Protein AF-A0A7L0WZ25-F1 (afdb_monomer_lite)

pLDDT: mean 83.27, std 15.95, range [41.31, 97.94]

Foldseek 3Di:
DDQLPDPCRCVRVCPPPVNVVPDVVCVVVVNDDDLEDDAPDDPPPDDPDDDDDDDPPNRDDDDHPDDPDDDPVPDDDDDDDPDDDDDVVNVVVVVVVCPDDDPPVVVVVCVVVCVCVVPVDADPPRHHDLVRDPVDDDDDPPPDD

InterPro domains:
  IPR000961 AGC-kinase, C-terminal [SM00133] (20-123)

Secondary structure (DSSP, 8-state):
--TT-STTTHHHHHTSGGGTT--HHHHHTT-SPPSB---------PPTT-PPPPPTT--B-PPTT--SS--GGGSPPPPPPPS----HHHHHHHHHH-----HHHHHHHHHHTSHHHHH----GGGPPPGGG-TTSPPPPPP---

Sequence (145 aa):
QRLGCGAEGAAEVKRHPFFRTINFKRLEAGVTKPSFVPDVRRGVARGPGQRDPPPADGTLCPQPRAVYCKDVLDIEQFSTVKGVNLDQADNDFYAKFATGSVSIPWQNEMIETECFKDLNVFGPNGTRSPDLDWKQLPDPPRRSL

Structure (mmCIF, N/CA/C/O backbone):
data_AF-A0A7L0WZ25-F1
#
_entry.id   AF-A0A7L0WZ25-F1
#
loop_
_atom_site.group_PDB
_atom_site.id
_atom_site.type_symbol
_atom_site.label_atom_id
_atom_site.label_alt_id
_atom_site.label_comp_id
_atom_site.label_asym_id
_atom_site.label_entity_id
_atom_site.label_seq_id
_atom_site.pdbx_PDB_ins_code
_atom_site.Cartn_x
_atom_site.Cartn_y
_atom_site.Cartn_z
_atom_site.occupancy
_atom_site.B_iso_or_equiv
_atom_site.auth_seq_id
_atom_site.auth_comp_id
_atom_site.auth_asym_id
_atom_site.auth_atom_id
_atom_site.pdbx_PDB_model_num
ATOM 1 N N . GLN A 1 1 ? -7.534 -10.294 30.940 1.00 83.44 1 GLN A N 1
ATOM 2 C CA . GLN A 1 1 ? -6.498 -10.274 29.880 1.00 83.44 1 GLN A CA 1
ATOM 3 C C . GLN A 1 1 ? -7.180 -10.039 28.531 1.00 83.44 1 GLN A C 1
ATOM 5 O O . GLN A 1 1 ? -8.335 -10.424 28.403 1.00 83.44 1 GLN A O 1
ATOM 10 N N . ARG A 1 2 ? -6.541 -9.349 27.571 1.00 94.62 2 ARG A N 1
ATOM 11 C CA . ARG A 1 2 ? -7.125 -9.057 26.243 1.00 94.62 2 ARG A CA 1
ATOM 12 C C . ARG A 1 2 ? -7.089 -10.314 25.357 1.00 94.62 2 ARG A C 1
ATOM 14 O O . ARG A 1 2 ? -6.072 -11.001 25.342 1.00 94.62 2 ARG A O 1
ATOM 21 N N . LEU A 1 3 ? -8.181 -10.591 24.638 1.00 93.75 3 LEU A N 1
ATOM 22 C CA . LEU A 1 3 ? -8.291 -11.732 23.718 1.00 93.75 3 LEU A CA 1
ATOM 23 C C . LEU A 1 3 ? -7.217 -11.659 22.622 1.00 93.75 3 LEU A C 1
ATOM 25 O O . LEU A 1 3 ? -6.991 -10.584 22.063 1.00 93.75 3 LEU A O 1
ATOM 29 N N . GLY A 1 4 ? -6.576 -12.787 22.309 1.00 94.31 4 GLY A N 1
ATOM 30 C CA . GLY A 1 4 ? -5.536 -12.864 21.283 1.00 94.31 4 GLY A CA 1
ATOM 31 C C . GLY A 1 4 ? -4.143 -12.426 21.739 1.00 94.31 4 GLY A C 1
ATOM 32 O O . GLY A 1 4 ? -3.210 -12.453 20.943 1.00 94.31 4 GLY A O 1
ATOM 33 N N . CYS A 1 5 ? -3.974 -12.052 23.012 1.00 95.12 5 CYS A N 1
ATOM 34 C CA . CYS A 1 5 ? -2.663 -11.805 23.623 1.00 95.12 5 CYS A CA 1
ATOM 35 C C . CYS A 1 5 ? -2.096 -13.046 24.346 1.00 95.12 5 CYS A C 1
ATOM 37 O O . CYS A 1 5 ? -1.139 -12.920 25.109 1.00 95.12 5 CYS A O 1
ATOM 39 N N . GLY A 1 6 ? -2.719 -14.218 24.175 1.00 92.75 6 GLY A N 1
ATOM 40 C CA . GLY A 1 6 ? -2.225 -15.504 24.675 1.00 92.75 6 GLY A CA 1
ATOM 41 C C . GLY A 1 6 ? -1.287 -16.210 23.686 1.00 92.75 6 GLY A C 1
ATOM 42 O O . GLY A 1 6 ? -1.009 -15.701 22.603 1.00 92.75 6 GLY A O 1
ATOM 43 N N . ALA A 1 7 ? -0.842 -17.421 24.037 1.00 92.88 7 ALA A N 1
ATOM 44 C CA . ALA A 1 7 ? 0.086 -18.224 23.225 1.00 92.88 7 ALA A CA 1
ATOM 45 C C . ALA A 1 7 ? -0.446 -18.567 21.819 1.00 92.88 7 ALA A C 1
ATOM 47 O O . ALA A 1 7 ? 0.323 -18.731 20.879 1.00 92.88 7 ALA A O 1
ATOM 48 N N . GLU A 1 8 ? -1.768 -18.639 21.670 1.00 93.50 8 GLU A N 1
ATOM 49 C CA . GLU A 1 8 ? -2.456 -18.952 20.411 1.00 93.50 8 GLU A CA 1
ATOM 50 C C . GLU A 1 8 ? -2.630 -17.724 19.493 1.00 93.50 8 GLU A C 1
ATOM 52 O O . GLU A 1 8 ? -3.065 -17.858 18.346 1.00 93.50 8 GLU A O 1
ATOM 57 N N . GLY A 1 9 ? -2.328 -16.515 19.983 1.00 94.81 9 GLY A N 1
ATOM 58 C CA . GLY A 1 9 ? -2.417 -15.274 19.216 1.00 94.81 9 GLY A CA 1
ATOM 59 C C . GLY A 1 9 ? -3.764 -15.088 18.506 1.00 94.81 9 GLY A C 1
ATOM 60 O O . GLY A 1 9 ? -4.842 -15.263 19.077 1.00 94.81 9 GLY A O 1
ATOM 61 N N . ALA A 1 10 ? -3.714 -14.780 17.208 1.00 95.19 10 ALA A N 1
ATOM 62 C CA . ALA A 1 10 ? -4.910 -14.584 16.390 1.00 95.19 10 ALA A CA 1
ATOM 63 C C . ALA A 1 10 ? -5.790 -15.843 16.254 1.00 95.19 10 ALA A C 1
ATOM 65 O O . ALA A 1 10 ? -6.973 -15.710 15.943 1.00 95.19 10 ALA A O 1
ATOM 66 N N . ALA A 1 11 ? -5.267 -17.055 16.484 1.00 95.50 11 ALA A N 1
ATOM 67 C CA . ALA A 1 11 ? -6.067 -18.277 16.383 1.00 95.50 11 ALA A CA 1
ATOM 68 C C . ALA A 1 11 ? -7.181 -18.317 17.442 1.00 95.50 11 ALA A C 1
ATOM 70 O O . ALA A 1 11 ? -8.291 -18.765 17.154 1.00 95.50 11 ALA A O 1
ATOM 71 N N . GLU A 1 12 ? -6.920 -17.771 18.632 1.00 95.62 12 GLU A N 1
ATOM 72 C CA . GLU A 1 12 ? -7.921 -17.607 19.688 1.00 95.62 12 GLU A CA 1
ATOM 73 C C . GLU A 1 12 ? -9.062 -16.682 19.236 1.00 95.62 12 GLU A C 1
ATOM 75 O O . GLU A 1 12 ? -10.238 -17.018 19.376 1.00 95.62 12 GLU A O 1
ATOM 80 N N . VAL A 1 13 ? -8.715 -15.554 18.605 1.00 96.31 13 VAL A N 1
ATOM 81 C CA . VAL A 1 13 ? -9.685 -14.589 18.065 1.00 96.31 13 VAL A CA 1
ATOM 82 C C . VAL A 1 13 ? -10.514 -15.220 16.945 1.00 96.31 13 VAL A C 1
ATOM 84 O O . VAL A 1 13 ? -11.737 -15.096 16.943 1.00 96.31 13 VAL A O 1
ATOM 87 N N . LYS A 1 14 ? -9.872 -15.951 16.022 1.00 96.12 14 LYS A N 1
ATOM 88 C CA . LYS A 1 14 ? -10.541 -16.620 14.891 1.00 96.12 14 LYS A CA 1
ATOM 89 C C . LYS A 1 14 ? -11.543 -17.695 15.338 1.00 96.12 14 LYS A C 1
ATOM 91 O O . LYS A 1 14 ? -12.512 -17.939 14.625 1.00 96.12 14 LYS A O 1
ATOM 96 N N . ARG A 1 15 ? -11.349 -18.319 16.508 1.00 94.94 15 ARG A N 1
ATOM 97 C CA . ARG A 1 15 ? -12.278 -19.318 17.081 1.00 94.94 15 ARG A CA 1
ATOM 98 C C . ARG A 1 15 ? -13.455 -18.709 17.847 1.00 94.94 15 ARG A C 1
ATOM 100 O O . ARG A 1 15 ? -14.344 -19.450 18.265 1.00 94.94 15 ARG A O 1
ATOM 107 N N . HIS A 1 16 ? -13.483 -17.392 18.047 1.00 96.50 16 HIS A N 1
ATOM 108 C CA . HIS A 1 16 ? -14.549 -16.751 18.807 1.00 96.50 16 HIS A CA 1
ATOM 109 C C . HIS A 1 16 ? -15.924 -16.986 18.139 1.00 96.50 16 HIS A C 1
ATOM 111 O O . HIS A 1 16 ? -16.032 -16.820 16.921 1.00 96.50 16 HIS A O 1
ATOM 117 N N . PRO A 1 17 ? -17.001 -17.295 18.896 1.00 97.31 17 PRO A N 1
ATOM 118 C CA . PRO A 1 17 ? -18.325 -17.597 18.335 1.00 97.31 17 PRO A CA 1
ATOM 119 C C . PRO A 1 17 ? -18.893 -16.527 17.394 1.00 97.31 17 PRO A C 1
ATOM 121 O O . PRO A 1 17 ? -19.690 -16.840 16.512 1.00 97.31 17 PRO A O 1
ATOM 124 N N . PHE A 1 18 ? -18.458 -15.275 17.550 1.00 96.94 18 PHE A N 1
ATOM 125 C CA . PHE A 1 18 ? -18.778 -14.179 16.629 1.00 96.94 18 PHE A CA 1
ATOM 126 C C . PHE A 1 18 ? -18.387 -14.490 15.172 1.00 96.94 18 PHE A C 1
ATOM 128 O O . PHE A 1 18 ? -19.154 -14.201 14.260 1.00 96.94 18 PHE A O 1
ATOM 135 N N . PHE A 1 19 ? -17.241 -15.141 14.946 1.00 96.19 19 PHE A N 1
ATOM 136 C CA . PHE A 1 19 ? -16.729 -15.481 13.615 1.00 96.19 19 PHE A CA 1
ATOM 137 C C . PHE A 1 19 ? -17.103 -16.899 13.162 1.00 96.19 19 PHE A C 1
ATOM 139 O O . PHE A 1 19 ? -16.540 -17.396 12.190 1.00 96.19 19 PHE A O 1
ATOM 146 N N . ARG A 1 20 ? -18.067 -17.563 13.819 1.00 94.44 20 ARG A N 1
ATOM 147 C CA . ARG A 1 20 ? -18.438 -18.963 13.521 1.00 94.44 20 ARG A CA 1
ATOM 148 C C . ARG A 1 20 ? -18.843 -19.219 12.064 1.00 94.44 20 ARG A C 1
ATOM 150 O O . ARG A 1 20 ? -18.761 -20.347 11.597 1.00 94.44 20 ARG A O 1
ATOM 157 N N . THR A 1 21 ? -19.316 -18.191 11.361 1.00 94.50 21 THR A N 1
ATOM 158 C CA . THR A 1 21 ? -19.741 -18.261 9.954 1.00 94.50 21 THR A CA 1
ATOM 159 C C . THR A 1 21 ? -18.632 -17.882 8.969 1.00 94.50 21 THR A C 1
ATOM 161 O O . THR A 1 21 ? -18.832 -17.970 7.758 1.00 94.50 21 THR A O 1
ATOM 164 N N . ILE A 1 22 ? -17.463 -17.461 9.458 1.00 94.44 22 ILE A N 1
ATOM 165 C CA . ILE A 1 22 ? -16.358 -16.973 8.635 1.00 94.44 22 ILE A CA 1
ATOM 166 C C . ILE A 1 22 ? -15.358 -18.097 8.374 1.00 94.44 22 ILE A C 1
ATOM 168 O O . ILE A 1 22 ? -14.759 -18.663 9.285 1.00 94.44 22 ILE A O 1
ATOM 172 N N . ASN A 1 23 ? -15.110 -18.375 7.094 1.00 95.75 23 ASN A N 1
ATOM 173 C CA . ASN A 1 23 ? -13.983 -19.198 6.674 1.00 95.75 23 ASN A CA 1
ATOM 174 C C . ASN A 1 23 ? -12.758 -18.303 6.427 1.00 95.75 23 ASN A C 1
ATOM 176 O O . ASN A 1 23 ? -12.651 -17.663 5.380 1.00 95.75 23 ASN A O 1
ATOM 180 N N . PHE A 1 24 ? -11.823 -18.281 7.379 1.00 95.69 24 PHE A N 1
ATOM 181 C CA . PHE A 1 24 ? -10.645 -17.408 7.314 1.00 95.69 24 PHE A CA 1
ATOM 182 C C . PHE A 1 24 ? -9.705 -17.713 6.142 1.00 95.69 24 PHE A C 1
ATOM 184 O O . PHE A 1 24 ? -9.158 -16.778 5.572 1.00 95.69 24 PHE A O 1
ATOM 191 N N . LYS A 1 25 ? -9.580 -18.976 5.707 1.00 95.69 25 LYS A N 1
ATOM 192 C CA . LYS A 1 25 ? -8.748 -19.318 4.537 1.00 95.69 25 LYS A CA 1
ATOM 193 C C . LYS A 1 25 ? -9.292 -18.682 3.257 1.00 95.69 25 LYS A C 1
ATOM 195 O O . LYS A 1 25 ? -8.535 -18.163 2.448 1.00 95.69 25 LYS A O 1
ATOM 200 N N . ARG A 1 26 ? -10.618 -18.700 3.079 1.00 95.50 26 ARG A N 1
ATOM 201 C CA . ARG A 1 26 ? -11.277 -18.065 1.924 1.00 95.50 26 ARG A CA 1
ATOM 202 C C . ARG A 1 26 ? -11.240 -16.541 1.995 1.00 95.50 26 ARG A C 1
ATOM 204 O O . ARG A 1 26 ? -11.146 -15.896 0.956 1.00 95.50 26 ARG A O 1
ATOM 211 N N . LEU A 1 27 ? -11.327 -15.990 3.207 1.00 94.50 27 LEU A N 1
ATOM 212 C CA . LEU A 1 27 ? -11.233 -14.553 3.447 1.00 94.50 27 LEU A CA 1
ATOM 213 C C . LEU A 1 27 ? -9.833 -14.016 3.109 1.00 94.50 27 LEU A C 1
ATOM 215 O O . LEU A 1 27 ? -9.734 -13.050 2.366 1.00 94.50 27 LEU A O 1
ATOM 219 N N . GLU A 1 28 ? -8.771 -14.666 3.593 1.00 94.25 28 GLU A N 1
ATOM 220 C CA . GLU A 1 28 ? -7.370 -14.275 3.342 1.00 94.25 28 GLU A CA 1
ATOM 221 C C . GLU A 1 28 ? -6.979 -14.402 1.863 1.00 94.25 28 GLU A C 1
ATOM 223 O O . GLU A 1 28 ? -6.197 -13.602 1.363 1.00 94.25 28 GLU A O 1
ATOM 228 N N . ALA A 1 29 ? -7.573 -15.359 1.144 1.00 95.19 29 ALA A N 1
ATOM 229 C CA . ALA A 1 29 ? -7.402 -15.508 -0.300 1.00 95.19 29 ALA A CA 1
ATOM 230 C C . ALA A 1 29 ? -8.248 -14.522 -1.138 1.00 95.19 29 ALA A C 1
ATOM 232 O O . ALA A 1 29 ? -8.214 -14.589 -2.363 1.00 95.19 29 ALA A O 1
ATOM 233 N N . GLY A 1 30 ? -9.058 -13.656 -0.513 1.00 91.50 30 GLY A N 1
ATOM 234 C CA . GLY A 1 30 ? -9.887 -12.670 -1.221 1.00 91.50 30 GLY A CA 1
ATOM 235 C C . GLY A 1 30 ? -11.075 -13.251 -2.003 1.00 91.50 30 GLY A C 1
ATOM 236 O O . GLY A 1 30 ? -11.653 -12.565 -2.839 1.00 91.50 30 GLY A O 1
ATOM 237 N N . VAL A 1 31 ? -11.472 -14.505 -1.747 1.00 92.88 31 VAL A N 1
ATOM 238 C CA . VAL A 1 31 ? -12.528 -15.213 -2.513 1.00 92.88 31 VAL A CA 1
ATOM 239 C C . VAL A 1 31 ? -13.925 -15.015 -1.903 1.00 92.88 31 VAL A C 1
ATOM 241 O O . VAL A 1 31 ? -14.948 -15.362 -2.496 1.00 92.88 31 VAL A O 1
ATOM 244 N N . THR A 1 32 ? -14.004 -14.482 -0.686 1.00 89.25 32 THR A N 1
ATOM 245 C CA . THR A 1 32 ? -15.278 -14.152 -0.038 1.00 89.25 32 THR A CA 1
ATOM 246 C C . THR A 1 32 ? -15.750 -12.781 -0.516 1.00 89.25 32 THR A C 1
ATOM 248 O O . THR A 1 32 ? -15.078 -11.783 -0.266 1.00 89.25 32 THR A O 1
ATOM 251 N N . LYS A 1 33 ? -16.920 -12.716 -1.168 1.00 87.06 33 LYS A N 1
ATOM 252 C CA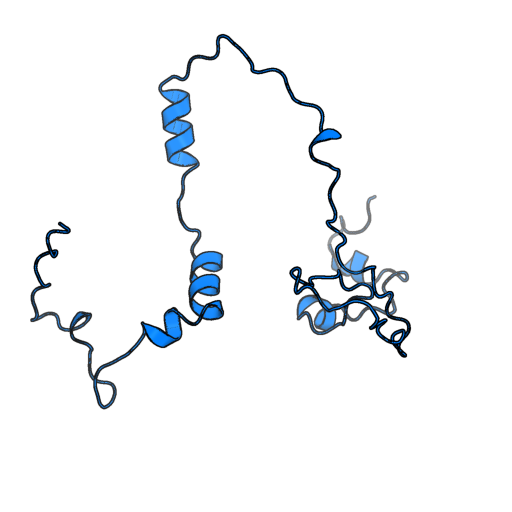 . LYS A 1 33 ? -17.526 -11.444 -1.592 1.00 87.06 33 LYS A CA 1
ATOM 253 C C . LYS A 1 33 ? -17.786 -10.562 -0.356 1.00 87.06 33 LYS A C 1
ATOM 255 O O . LYS A 1 33 ? -18.414 -11.046 0.590 1.00 87.06 33 LYS A O 1
ATOM 260 N N . PRO A 1 34 ? -17.336 -9.296 -0.342 1.00 88.06 34 PRO A N 1
ATOM 261 C CA . PRO A 1 34 ? -17.644 -8.390 0.756 1.00 88.06 34 PRO A CA 1
ATOM 262 C C . PRO A 1 34 ? -19.147 -8.083 0.787 1.00 88.06 34 PRO A C 1
ATOM 264 O O . PRO A 1 34 ? -19.801 -8.001 -0.252 1.00 88.06 34 PRO A O 1
ATOM 267 N N . SER A 1 35 ? -19.700 -7.888 1.987 1.00 87.25 35 SER A N 1
ATOM 268 C CA . SER A 1 35 ? -21.115 -7.524 2.181 1.00 87.25 35 SER A CA 1
ATOM 269 C C . SER A 1 35 ? -21.449 -6.111 1.690 1.00 87.25 35 SER A C 1
ATOM 271 O O . SER A 1 35 ? -22.619 -5.777 1.517 1.00 87.25 35 SER A O 1
ATOM 273 N N . PHE A 1 36 ? -20.424 -5.292 1.456 1.00 83.88 36 PHE A N 1
ATOM 274 C CA . PHE A 1 36 ? -20.529 -3.949 0.916 1.00 83.88 36 PHE A CA 1
ATOM 275 C C . PHE A 1 36 ? -19.485 -3.750 -0.182 1.00 83.88 36 PHE A C 1
ATOM 277 O O . PHE A 1 36 ? -18.299 -4.005 0.029 1.00 83.88 36 PHE A O 1
ATOM 284 N N . VAL A 1 37 ? -19.933 -3.279 -1.343 1.00 80.88 37 VAL A N 1
ATOM 285 C CA . VAL A 1 37 ? -19.074 -2.907 -2.470 1.00 80.88 37 VAL A CA 1
ATOM 286 C C . VAL A 1 37 ? -19.251 -1.401 -2.693 1.00 80.88 37 VAL A C 1
ATOM 288 O O . VAL A 1 37 ? -20.349 -0.990 -3.074 1.00 80.88 37 VAL A O 1
ATOM 291 N N . PRO A 1 38 ? -18.224 -0.570 -2.428 1.00 76.00 38 PRO A N 1
ATOM 292 C CA . PRO A 1 38 ? -18.280 0.864 -2.709 1.00 76.00 38 PRO A CA 1
ATOM 293 C C . PRO A 1 38 ? -18.541 1.135 -4.199 1.00 76.00 38 PRO A C 1
ATOM 295 O O . PRO A 1 38 ? -18.015 0.421 -5.055 1.00 76.00 38 PRO A O 1
ATOM 298 N N . ASP A 1 39 ? -19.326 2.167 -4.528 1.00 74.50 39 ASP A N 1
ATOM 299 C CA . ASP A 1 39 ? -19.548 2.543 -5.933 1.00 74.50 39 ASP A CA 1
ATOM 300 C C . ASP A 1 39 ? -18.276 3.202 -6.498 1.00 74.50 39 ASP A C 1
ATOM 302 O O . ASP A 1 39 ? -17.802 4.214 -5.987 1.00 74.50 39 ASP A O 1
ATOM 306 N N . VAL A 1 40 ? -17.722 2.610 -7.557 1.00 67.38 40 VAL A N 1
ATOM 307 C CA . VAL A 1 40 ? -16.502 3.050 -8.260 1.00 67.38 40 VAL A CA 1
ATOM 308 C C . VAL A 1 40 ? -16.797 3.643 -9.638 1.00 67.38 40 VAL A C 1
ATOM 310 O O . VAL A 1 40 ? -15.871 3.858 -10.423 1.00 67.38 40 VAL A O 1
ATOM 313 N N . ARG A 1 41 ? -18.066 3.926 -9.972 1.00 63.38 41 ARG A N 1
ATOM 314 C CA . ARG A 1 41 ? -18.425 4.535 -11.258 1.00 63.38 41 ARG A CA 1
ATOM 315 C C . ARG A 1 41 ? -17.739 5.895 -11.404 1.00 63.38 41 ARG A C 1
ATOM 317 O O . ARG A 1 41 ? -18.250 6.927 -10.968 1.00 63.38 41 ARG A O 1
ATOM 324 N N . ARG A 1 42 ? -16.590 5.887 -12.098 1.00 49.72 42 ARG A N 1
ATOM 325 C CA . ARG A 1 42 ? -16.039 7.043 -12.814 1.00 49.72 42 ARG A CA 1
ATOM 326 C C . ARG A 1 42 ? -17.204 7.685 -13.552 1.00 49.72 42 ARG A C 1
ATOM 328 O O . ARG A 1 42 ? -17.973 6.962 -14.180 1.00 49.72 42 ARG A O 1
ATOM 335 N N . GLY A 1 43 ? -17.348 9.003 -13.447 1.00 45.94 43 GLY A N 1
ATOM 336 C CA . GLY A 1 43 ? -18.452 9.771 -14.018 1.00 45.94 43 GLY A CA 1
ATOM 337 C C . GLY A 1 43 ? -18.579 9.648 -15.538 1.00 45.94 43 GLY A C 1
ATOM 338 O O . GLY A 1 43 ? -18.311 10.599 -16.261 1.00 45.94 43 GLY A O 1
ATOM 339 N N . VAL A 1 44 ? -19.038 8.500 -16.033 1.00 43.78 44 VAL A N 1
ATOM 340 C CA . VAL A 1 44 ? -19.647 8.383 -17.348 1.00 43.78 44 VAL A CA 1
ATOM 341 C C . VAL A 1 44 ? -21.034 8.969 -17.172 1.00 43.78 44 VAL A C 1
ATOM 343 O O . VAL A 1 44 ? -21.903 8.357 -16.550 1.00 43.78 44 VAL A O 1
ATOM 346 N N . ALA A 1 45 ? -21.216 10.195 -17.652 1.00 41.31 45 ALA A N 1
ATOM 347 C CA . ALA A 1 45 ? -22.519 10.825 -17.750 1.00 41.31 45 ALA A CA 1
ATOM 348 C C . ALA A 1 45 ? -23.444 9.918 -18.581 1.00 41.31 45 ALA A C 1
ATOM 350 O O . ALA A 1 45 ? -23.429 9.954 -19.808 1.00 41.31 45 ALA A O 1
ATOM 351 N N . ARG A 1 46 ? -24.225 9.053 -17.923 1.00 47.91 46 ARG A N 1
ATOM 352 C CA . ARG A 1 46 ? -25.375 8.414 -18.562 1.00 47.91 46 ARG A CA 1
ATOM 353 C C . ARG A 1 46 ? -26.488 9.449 -18.641 1.00 47.91 46 ARG A C 1
ATOM 355 O O . ARG A 1 46 ? -26.732 10.176 -17.678 1.00 47.91 46 ARG A O 1
ATOM 362 N N . GLY A 1 47 ? -27.119 9.523 -19.810 1.00 45.41 47 GLY A N 1
ATOM 363 C CA . GLY A 1 47 ? -28.219 10.441 -20.076 1.00 45.41 47 GLY A CA 1
ATOM 364 C C . GLY A 1 47 ? -29.377 10.281 -19.078 1.00 45.41 47 GLY A C 1
ATOM 365 O O . GLY A 1 47 ? -29.509 9.238 -18.427 1.00 45.41 47 GLY A O 1
ATOM 366 N N . PRO A 1 48 ? -30.220 11.312 -18.935 1.00 41.38 48 PRO A N 1
ATOM 367 C CA . PRO A 1 48 ? -31.317 11.304 -17.976 1.00 41.38 48 PRO A CA 1
ATOM 368 C C . PRO A 1 48 ? -32.310 10.173 -18.294 1.00 41.38 48 PRO A C 1
ATOM 370 O O . PRO A 1 48 ? -32.825 10.097 -19.405 1.00 41.38 48 PRO A O 1
ATOM 373 N N . GLY A 1 49 ? -32.593 9.304 -17.312 1.00 55.97 49 GLY A N 1
ATOM 374 C CA . GLY A 1 49 ? -33.729 8.368 -17.365 1.00 55.97 49 GLY A CA 1
ATOM 375 C C . GLY A 1 49 ? -33.459 6.893 -17.043 1.00 55.97 49 GLY A C 1
ATOM 376 O O . GLY A 1 49 ? -34.419 6.147 -16.875 1.00 55.97 49 GLY A O 1
ATOM 377 N N . GLN A 1 50 ? -32.209 6.443 -16.899 1.00 49.75 50 GLN A N 1
ATOM 378 C CA . GLN A 1 50 ? -31.916 5.046 -16.536 1.00 49.75 50 GLN A CA 1
ATOM 379 C C . GLN A 1 50 ? -31.638 4.895 -15.037 1.00 49.75 50 GLN A C 1
ATOM 381 O O . GLN A 1 50 ? -30.554 5.218 -14.559 1.00 49.75 50 GLN A O 1
ATOM 386 N N . ARG A 1 51 ? -32.636 4.400 -14.292 1.00 54.38 51 ARG A N 1
ATOM 387 C CA . ARG A 1 51 ? -32.435 3.832 -12.951 1.00 54.38 51 ARG A CA 1
ATOM 388 C C . ARG A 1 51 ? -32.136 2.345 -13.108 1.00 54.38 51 ARG A C 1
ATOM 390 O O . ARG A 1 51 ? -32.952 1.625 -13.677 1.00 54.38 51 ARG A O 1
ATOM 397 N N . ASP A 1 52 ? -30.976 1.911 -12.625 1.00 52.91 52 ASP A N 1
ATOM 398 C CA . ASP A 1 52 ? -30.645 0.488 -12.557 1.00 52.91 52 ASP A CA 1
ATOM 399 C C . ASP A 1 52 ? -31.648 -0.224 -11.621 1.00 52.91 52 ASP A C 1
ATOM 401 O O . ASP A 1 52 ? -32.024 0.342 -10.586 1.00 52.91 52 ASP A O 1
ATOM 405 N N . PRO A 1 53 ? -32.120 -1.436 -11.965 1.00 56.56 53 PRO A N 1
ATOM 406 C CA . PRO A 1 53 ? -32.959 -2.221 -11.067 1.00 56.56 53 PRO A CA 1
ATOM 407 C C . PRO A 1 53 ? -32.187 -2.579 -9.781 1.00 56.56 53 PRO A C 1
ATOM 409 O O . PRO A 1 53 ? -30.967 -2.760 -9.828 1.00 56.56 53 PRO A O 1
ATOM 412 N N . PRO A 1 54 ? -32.868 -2.693 -8.625 1.00 56.19 54 PRO A N 1
ATOM 413 C CA . PRO A 1 54 ? -32.218 -3.077 -7.375 1.00 56.19 54 PRO A CA 1
ATOM 414 C C . PRO A 1 54 ? -31.606 -4.492 -7.480 1.00 56.19 54 PRO A C 1
ATOM 416 O O . PRO A 1 54 ? -32.215 -5.364 -8.108 1.00 56.19 54 PRO A O 1
ATOM 419 N N . PRO A 1 55 ? -30.429 -4.756 -6.873 1.00 55.12 55 PRO A N 1
ATOM 420 C CA . PRO A 1 55 ? -29.806 -6.077 -6.918 1.00 55.12 55 PRO A CA 1
ATOM 421 C C . PRO A 1 55 ? -30.668 -7.134 -6.218 1.00 55.12 55 PRO A C 1
ATOM 423 O O . PRO A 1 55 ? -31.154 -6.921 -5.109 1.00 55.12 55 PRO A O 1
ATOM 426 N N . ALA A 1 56 ? -30.811 -8.304 -6.844 1.00 56.66 56 ALA A N 1
ATOM 427 C CA . ALA A 1 56 ? -31.628 -9.410 -6.340 1.00 56.66 56 ALA A CA 1
ATOM 428 C C . ALA A 1 56 ? -31.025 -10.157 -5.127 1.00 56.66 56 ALA A C 1
ATOM 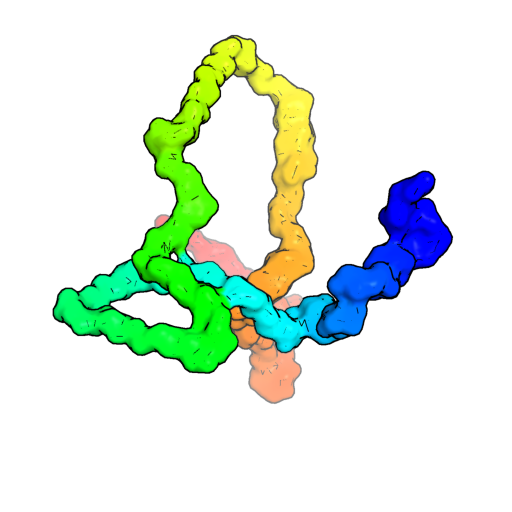430 O O . ALA A 1 56 ? -31.703 -10.988 -4.531 1.00 56.66 56 ALA A O 1
ATOM 431 N N . ASP A 1 57 ? -29.767 -9.891 -4.757 1.00 62.62 57 ASP A N 1
ATOM 432 C CA . ASP A 1 57 ? -29.014 -10.663 -3.754 1.00 62.62 57 ASP A CA 1
ATOM 433 C C . ASP A 1 57 ? -28.886 -9.976 -2.380 1.00 62.62 57 ASP A C 1
ATOM 435 O O . ASP A 1 57 ? -28.132 -10.441 -1.526 1.00 62.62 57 ASP A O 1
ATOM 439 N N . GLY A 1 58 ? -29.598 -8.868 -2.150 1.00 57.28 58 GLY A N 1
ATOM 440 C CA . GLY A 1 58 ? -29.509 -8.114 -0.895 1.00 57.28 58 GLY A CA 1
ATOM 441 C C . GLY A 1 58 ? -28.200 -7.333 -0.717 1.00 57.28 58 GLY A C 1
ATOM 442 O O . GLY A 1 58 ? -27.971 -6.779 0.359 1.00 57.28 58 GLY A O 1
ATOM 443 N N . THR A 1 59 ? -27.350 -7.243 -1.750 1.00 58.16 59 THR A N 1
ATOM 444 C CA . THR A 1 59 ? -26.206 -6.324 -1.754 1.00 58.16 59 THR A CA 1
ATOM 445 C C . THR A 1 59 ? -26.725 -4.889 -1.681 1.00 58.16 59 THR A C 1
ATOM 447 O O . THR A 1 59 ? -27.445 -4.429 -2.570 1.00 58.16 59 THR A O 1
ATOM 450 N N . LEU A 1 60 ? -26.336 -4.156 -0.635 1.00 55.72 60 LEU A N 1
ATOM 451 C CA . LEU A 1 60 ? -26.556 -2.715 -0.567 1.00 55.72 60 LEU A CA 1
ATOM 452 C C . LEU A 1 60 ? -25.737 -2.059 -1.684 1.00 55.72 60 LEU A C 1
ATOM 454 O O . LEU A 1 60 ? -24.513 -2.000 -1.598 1.00 55.72 60 LEU A O 1
ATOM 458 N N . CYS A 1 61 ? -26.410 -1.603 -2.740 1.00 53.91 61 CYS A N 1
ATOM 459 C CA . CYS A 1 61 ? -25.792 -0.850 -3.826 1.00 53.91 61 CYS A CA 1
ATOM 460 C C . CYS A 1 61 ? -25.847 0.647 -3.474 1.00 53.91 61 CYS A C 1
ATOM 462 O O . CYS A 1 61 ? -26.946 1.209 -3.438 1.00 53.91 61 CYS A O 1
ATOM 464 N N . PRO A 1 62 ? -24.713 1.299 -3.156 1.00 55.69 62 PRO A N 1
ATOM 465 C CA . PRO A 1 62 ? -24.708 2.717 -2.821 1.00 55.69 62 PRO A CA 1
ATOM 466 C C . PRO A 1 62 ? -25.045 3.599 -4.034 1.00 55.69 62 PRO A C 1
ATOM 468 O O . PRO A 1 62 ? -24.981 3.173 -5.187 1.00 55.69 62 PRO A O 1
ATOM 471 N N . GLN A 1 63 ? -25.450 4.839 -3.746 1.00 54.16 63 GLN A N 1
ATOM 472 C CA . GLN A 1 63 ? -25.818 5.835 -4.752 1.00 54.16 63 GLN A CA 1
ATOM 473 C C . GLN A 1 63 ? -24.643 6.124 -5.706 1.00 54.16 63 GLN A C 1
ATOM 475 O O . GLN A 1 63 ? -23.510 6.282 -5.238 1.00 54.16 63 GLN A O 1
ATOM 480 N N . PRO A 1 64 ? -24.898 6.264 -7.021 1.00 52.62 64 PRO A N 1
ATOM 481 C CA . PRO A 1 64 ? -23.864 6.644 -7.972 1.00 52.62 64 PRO A CA 1
ATOM 482 C C . PRO A 1 64 ? -23.267 7.995 -7.579 1.00 52.62 64 PRO A C 1
ATOM 484 O O . PRO A 1 64 ? -24.006 8.974 -7.481 1.00 52.62 64 PRO A O 1
ATOM 487 N N . ARG A 1 65 ? -21.930 8.047 -7.436 1.00 58.69 65 ARG A N 1
ATOM 488 C CA . ARG A 1 65 ? -21.079 9.232 -7.148 1.00 58.69 65 ARG A CA 1
ATOM 489 C C . ARG A 1 65 ? -20.733 9.518 -5.677 1.00 58.69 65 ARG A C 1
ATOM 491 O O . ARG A 1 65 ? -20.311 10.632 -5.372 1.00 58.69 65 ARG A O 1
ATOM 498 N N . ALA A 1 66 ? -20.857 8.551 -4.773 1.00 67.81 66 ALA A N 1
ATOM 499 C CA . ALA A 1 66 ? -20.387 8.737 -3.400 1.00 67.81 66 ALA A CA 1
ATOM 500 C C . ALA A 1 66 ? -18.847 8.821 -3.340 1.00 67.81 66 ALA A C 1
ATOM 502 O O . ALA A 1 66 ? -18.154 7.836 -3.585 1.00 67.81 66 ALA A O 1
ATOM 503 N N . VAL A 1 67 ? -18.311 9.993 -2.989 1.00 80.12 67 VAL A N 1
ATOM 504 C CA . VAL A 1 67 ? -16.921 10.134 -2.536 1.00 80.12 67 VAL A CA 1
ATOM 505 C C . VAL A 1 67 ? -16.929 9.983 -1.020 1.00 80.12 67 VAL A C 1
ATOM 507 O O . VAL A 1 67 ? -17.603 10.735 -0.322 1.00 80.12 67 VAL A O 1
ATOM 510 N N . TYR A 1 68 ? -16.205 8.994 -0.501 1.00 83.00 68 TYR A N 1
ATOM 511 C CA . TYR A 1 68 ? -16.163 8.692 0.933 1.00 83.00 68 TYR A CA 1
ATOM 512 C C . TYR A 1 68 ? -15.161 9.590 1.677 1.00 83.00 68 TYR A C 1
ATOM 514 O O . TYR A 1 68 ? -14.242 9.105 2.334 1.00 83.00 68 TYR A O 1
ATOM 522 N N . CYS A 1 69 ? -15.326 10.907 1.565 1.00 85.94 69 CYS A N 1
ATOM 523 C CA . CYS A 1 69 ? -14.590 11.896 2.348 1.00 85.94 69 CYS A CA 1
ATOM 524 C C . CYS A 1 69 ? -15.491 13.091 2.688 1.00 85.94 69 CYS A C 1
ATOM 526 O O . CYS A 1 69 ? -16.555 13.264 2.094 1.00 85.94 69 CYS A O 1
ATOM 528 N N . LYS A 1 70 ? -15.071 13.912 3.657 1.00 84.06 70 LYS A N 1
ATOM 529 C CA . LYS A 1 70 ? -15.692 15.225 3.883 1.00 84.06 70 LYS A CA 1
ATOM 530 C C . LYS A 1 70 ? -15.423 16.140 2.685 1.00 84.06 70 LYS A C 1
ATOM 532 O O . LYS A 1 70 ? -14.459 15.910 1.951 1.00 84.06 70 LYS A O 1
ATOM 537 N N . ASP A 1 71 ? -16.253 17.166 2.510 1.00 85.31 71 ASP A N 1
ATOM 538 C CA . ASP A 1 71 ? -15.957 18.230 1.554 1.00 85.31 71 ASP A CA 1
ATOM 539 C C . ASP A 1 71 ? -14.644 18.916 1.954 1.00 85.31 71 ASP A C 1
ATOM 541 O O . ASP A 1 71 ? -14.351 19.059 3.141 1.00 85.31 71 ASP A O 1
ATOM 545 N N . VAL A 1 72 ? -13.850 19.343 0.973 1.00 87.50 72 VAL A N 1
ATOM 546 C CA . VAL A 1 72 ? -12.620 20.102 1.225 1.00 87.50 72 VAL A CA 1
ATOM 547 C C . VAL A 1 72 ? -12.900 21.401 1.983 1.00 87.50 72 VAL A C 1
ATOM 549 O O . VAL A 1 72 ? -12.064 21.833 2.771 1.00 87.50 72 VAL A O 1
ATOM 552 N N . LEU A 1 73 ? -14.083 21.992 1.789 1.00 86.62 73 LEU A N 1
ATOM 553 C CA . LEU A 1 73 ? -14.530 23.191 2.498 1.00 86.62 73 LEU A CA 1
ATOM 554 C C . LEU A 1 73 ? -14.845 22.926 3.979 1.00 86.62 73 LEU A C 1
ATOM 556 O O . LEU A 1 73 ? -14.782 23.851 4.785 1.00 86.62 73 LEU A O 1
ATOM 560 N N . ASP A 1 74 ? -15.131 21.673 4.340 1.00 88.88 74 ASP A N 1
ATOM 561 C CA . ASP A 1 74 ? -15.399 21.240 5.717 1.00 88.88 74 ASP A CA 1
ATOM 562 C C . ASP A 1 74 ? -14.127 20.768 6.447 1.00 88.88 74 ASP A C 1
ATOM 564 O O . ASP A 1 74 ? -14.187 20.330 7.603 1.00 88.88 74 ASP A O 1
ATOM 568 N N . ILE A 1 75 ? -12.972 20.788 5.773 1.00 86.81 75 ILE A N 1
ATOM 569 C CA . ILE A 1 75 ? -11.681 20.441 6.367 1.00 86.81 75 ILE A CA 1
ATOM 570 C C . ILE A 1 75 ? -11.065 21.715 6.943 1.00 86.81 75 ILE A C 1
ATOM 572 O O . ILE A 1 75 ? -10.717 22.643 6.215 1.00 86.81 75 ILE A O 1
ATOM 576 N N . GLU A 1 76 ? -10.902 21.747 8.265 1.00 88.31 76 GLU A N 1
ATOM 577 C CA . GLU A 1 76 ? -10.201 22.835 8.943 1.00 88.31 76 GLU A CA 1
ATOM 578 C C . GLU A 1 76 ? -8.764 22.961 8.418 1.00 88.31 76 GLU A C 1
ATOM 580 O O . GLU A 1 76 ? -8.011 21.986 8.348 1.00 88.31 76 GLU A O 1
ATOM 585 N N . GLN A 1 77 ? -8.372 24.182 8.055 1.00 85.06 77 GLN A N 1
ATOM 586 C CA . GLN A 1 77 ? -7.007 24.475 7.644 1.00 85.06 77 GLN A CA 1
ATOM 587 C C . GLN A 1 77 ? -6.133 24.699 8.881 1.00 85.06 77 GLN A C 1
ATOM 589 O O . GLN A 1 77 ? -6.415 25.565 9.710 1.00 85.06 77 GLN A O 1
ATOM 594 N N . PHE A 1 78 ? -5.024 23.967 8.977 1.00 87.94 78 PHE A N 1
ATOM 595 C CA . PHE A 1 78 ? -3.971 24.299 9.931 1.00 87.94 78 PHE A CA 1
ATOM 596 C C . PHE A 1 78 ? -3.257 25.579 9.496 1.00 87.94 78 PHE A C 1
ATOM 598 O O . PHE A 1 78 ? -2.935 25.756 8.319 1.00 87.94 78 PHE A O 1
ATOM 605 N N . SER A 1 79 ? -2.973 26.470 10.445 1.00 82.69 79 SER A N 1
ATOM 606 C CA . SER A 1 79 ? -2.152 27.643 10.165 1.00 82.69 79 SER A CA 1
ATOM 607 C C . SER A 1 79 ? -0.735 27.222 9.771 1.00 82.69 79 SER A C 1
ATOM 609 O O . SER A 1 79 ? -0.164 26.276 10.316 1.00 82.69 79 SER A O 1
ATOM 611 N N . THR A 1 80 ? -0.137 27.936 8.817 1.00 85.06 80 THR A N 1
ATOM 612 C CA . THR A 1 80 ? 1.272 27.724 8.482 1.00 85.06 80 THR A CA 1
ATOM 613 C C . THR A 1 80 ? 2.139 28.106 9.677 1.00 85.06 80 THR A C 1
ATOM 615 O O . THR A 1 80 ? 2.080 29.240 10.162 1.00 85.06 80 THR A O 1
ATOM 618 N N . VAL A 1 81 ? 2.988 27.180 10.123 1.00 88.94 81 VAL A N 1
ATOM 619 C CA . VAL A 1 81 ? 3.994 27.470 11.145 1.00 88.94 81 VAL A CA 1
ATOM 620 C C . VAL A 1 81 ? 5.069 28.366 10.524 1.00 88.94 81 VAL A C 1
ATOM 622 O O . VAL A 1 81 ? 5.726 27.985 9.558 1.00 88.94 81 VAL A O 1
ATOM 625 N N . LYS A 1 82 ? 5.234 29.582 11.054 1.00 88.75 82 LYS A N 1
ATOM 626 C CA . LYS A 1 82 ? 6.300 30.514 10.653 1.00 88.75 82 LYS A CA 1
ATOM 627 C C . LYS A 1 82 ? 7.539 30.308 11.525 1.00 88.75 82 LYS A C 1
ATOM 629 O O . LYS A 1 82 ? 7.415 29.953 12.690 1.00 88.75 82 LYS A O 1
ATOM 634 N N . GLY A 1 83 ? 8.719 30.604 10.978 1.00 89.75 83 GLY A N 1
ATOM 635 C CA .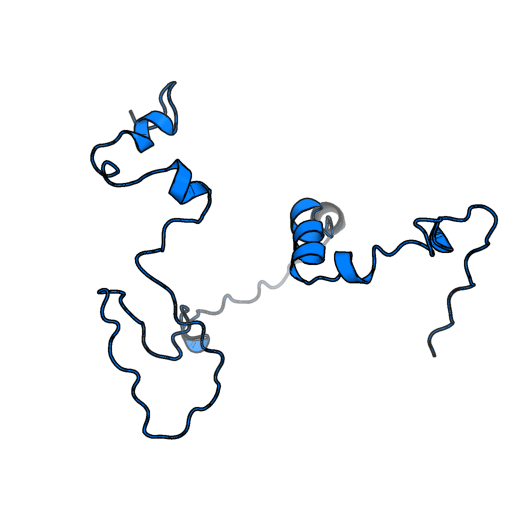 GLY A 1 83 ? 9.982 30.577 11.728 1.00 89.75 83 GLY A CA 1
ATOM 636 C C . GLY A 1 83 ? 10.646 29.201 11.838 1.00 89.75 83 GLY A C 1
ATOM 637 O O . GLY A 1 83 ? 11.558 29.042 12.641 1.00 89.75 83 GLY A O 1
ATOM 638 N N . VAL A 1 84 ? 10.211 28.221 11.041 1.00 89.81 84 VAL A N 1
ATOM 639 C CA . VAL A 1 84 ? 10.902 26.933 10.901 1.00 89.81 84 VAL A CA 1
ATOM 640 C C . VAL A 1 84 ? 12.064 27.108 9.928 1.00 89.81 84 VAL A C 1
ATOM 642 O O . VAL A 1 84 ? 11.852 27.519 8.788 1.00 89.81 84 VAL A O 1
ATOM 645 N N . ASN A 1 85 ? 13.274 26.786 10.376 1.00 92.00 85 ASN A N 1
ATOM 646 C CA . ASN A 1 85 ? 14.463 26.723 9.533 1.00 92.00 85 ASN A CA 1
ATOM 647 C C . ASN A 1 85 ? 14.876 25.261 9.413 1.00 92.00 85 ASN A C 1
ATOM 649 O O . ASN A 1 85 ? 15.007 24.597 10.437 1.00 92.00 85 ASN A O 1
ATOM 653 N N . LEU A 1 86 ? 15.061 24.792 8.182 1.00 93.81 86 LEU A N 1
ATOM 654 C CA . LEU A 1 86 ? 15.541 23.441 7.920 1.00 93.81 86 LEU A CA 1
ATOM 655 C C . LEU A 1 86 ? 17.067 23.428 7.953 1.00 93.81 86 LEU A C 1
ATOM 657 O O . LEU A 1 86 ? 17.704 24.297 7.348 1.00 93.81 86 LEU A O 1
ATOM 661 N N . ASP A 1 87 ? 17.641 22.455 8.646 1.00 95.81 87 ASP A N 1
ATOM 662 C CA . ASP A 1 87 ? 19.082 22.304 8.800 1.00 95.81 87 ASP A CA 1
ATOM 663 C C . ASP A 1 87 ? 19.609 20.992 8.189 1.00 95.81 87 ASP A C 1
ATOM 665 O O . ASP A 1 87 ? 18.939 20.298 7.418 1.00 95.81 87 ASP A O 1
ATOM 669 N N . GLN A 1 88 ? 20.874 20.671 8.472 1.00 96.00 88 GLN A N 1
ATOM 670 C CA . GLN A 1 88 ? 21.496 19.461 7.947 1.00 96.00 88 GLN A CA 1
ATOM 671 C C . GLN A 1 88 ? 20.884 18.178 8.528 1.00 96.00 88 GLN A C 1
ATOM 673 O O . GLN A 1 88 ? 20.808 17.181 7.814 1.00 96.00 88 GLN A O 1
ATOM 678 N N . ALA A 1 89 ? 20.421 18.184 9.780 1.00 96.75 89 ALA A N 1
ATOM 679 C CA . ALA A 1 89 ? 19.779 17.018 10.378 1.00 96.75 89 ALA A CA 1
ATOM 680 C C . ALA A 1 89 ? 18.441 16.706 9.688 1.00 96.75 89 ALA A C 1
ATOM 682 O O . ALA A 1 89 ? 18.130 15.530 9.473 1.00 96.75 89 ALA A O 1
ATOM 683 N N . ASP A 1 90 ? 17.695 17.736 9.269 1.00 97.62 90 ASP A N 1
ATOM 684 C CA . ASP A 1 90 ? 16.489 17.569 8.448 1.00 97.62 90 ASP A CA 1
ATOM 685 C C . ASP A 1 90 ? 16.818 16.942 7.088 1.00 97.62 90 ASP A C 1
ATOM 687 O O . ASP A 1 90 ? 16.176 15.977 6.671 1.00 97.62 90 ASP A O 1
ATOM 691 N N . ASN A 1 91 ? 17.866 17.433 6.417 1.00 96.19 91 ASN A N 1
ATOM 692 C CA . ASN A 1 91 ? 18.312 16.881 5.134 1.00 96.19 91 ASN A CA 1
ATOM 693 C C . ASN A 1 91 ? 18.770 15.421 5.261 1.00 96.19 91 ASN A C 1
ATOM 695 O O . ASN A 1 91 ? 18.409 14.582 4.431 1.00 96.19 91 ASN A O 1
ATOM 699 N N . ASP A 1 92 ? 19.512 15.098 6.320 1.00 96.69 92 ASP A N 1
ATOM 700 C CA . ASP A 1 92 ? 19.946 13.732 6.612 1.00 96.69 92 ASP A CA 1
ATOM 701 C C . ASP A 1 92 ? 18.745 12.812 6.878 1.00 96.69 92 ASP A C 1
ATOM 703 O O . ASP A 1 92 ? 18.752 11.638 6.492 1.00 96.69 92 ASP A O 1
ATOM 707 N N . PHE A 1 93 ? 17.699 13.328 7.528 1.00 97.44 93 PHE A N 1
ATOM 708 C CA . PHE A 1 93 ? 16.443 12.610 7.712 1.00 97.44 93 PHE A CA 1
ATOM 709 C C . PHE A 1 93 ? 15.706 12.405 6.383 1.00 97.44 93 PHE A C 1
ATOM 711 O O . PHE A 1 93 ? 15.297 11.280 6.093 1.00 97.44 93 PHE A O 1
ATOM 718 N N . TYR A 1 94 ? 15.584 13.436 5.542 1.00 97.00 94 TYR A N 1
ATOM 719 C CA . TYR A 1 94 ? 14.924 13.326 4.237 1.00 97.00 94 TYR A CA 1
ATOM 720 C C . TYR A 1 94 ? 15.614 12.313 3.326 1.00 97.00 94 TYR A C 1
ATOM 722 O O . TYR A 1 94 ? 14.934 11.502 2.695 1.00 97.00 94 TYR A O 1
ATOM 730 N N . ALA A 1 95 ? 16.949 12.289 3.323 1.00 95.75 95 ALA A N 1
ATOM 731 C CA . ALA A 1 95 ? 17.725 11.303 2.576 1.00 95.75 95 ALA A CA 1
ATOM 732 C C . ALA A 1 95 ? 17.456 9.863 3.049 1.00 95.75 95 ALA A C 1
ATOM 734 O O . ALA A 1 95 ? 17.397 8.944 2.236 1.00 95.75 95 ALA A O 1
ATOM 735 N N . LYS A 1 96 ? 17.249 9.657 4.356 1.00 96.56 96 LYS A N 1
ATOM 736 C CA . LYS A 1 96 ? 16.893 8.343 4.919 1.00 96.56 96 LYS A CA 1
ATOM 737 C C . LYS A 1 96 ? 15.439 7.963 4.648 1.00 96.56 96 LYS A C 1
ATOM 739 O O . LYS A 1 96 ? 15.142 6.785 4.473 1.00 96.56 96 LYS A O 1
ATOM 744 N N . PHE A 1 97 ? 14.535 8.939 4.647 1.00 96.69 97 PHE A N 1
ATOM 745 C CA . PHE A 1 97 ? 13.107 8.719 4.436 1.00 96.69 97 PHE A CA 1
ATOM 746 C C . PHE A 1 97 ? 12.787 8.377 2.974 1.00 96.69 97 PHE A C 1
ATOM 748 O O . PHE A 1 97 ? 12.002 7.465 2.706 1.00 96.69 97 PHE A O 1
ATOM 755 N N . ALA A 1 98 ? 13.409 9.082 2.026 1.00 94.50 98 ALA A N 1
ATOM 756 C CA . ALA A 1 98 ? 13.178 8.937 0.591 1.00 94.50 98 ALA A CA 1
ATOM 757 C C . ALA A 1 98 ? 13.856 7.679 0.011 1.00 94.50 98 ALA A C 1
ATOM 759 O O . ALA A 1 98 ? 14.726 7.752 -0.852 1.00 94.50 98 ALA A O 1
ATOM 760 N N . THR A 1 99 ? 13.421 6.504 0.468 1.00 95.88 99 THR A N 1
ATOM 761 C CA . THR A 1 99 ? 13.952 5.190 0.052 1.00 95.88 99 THR A CA 1
ATOM 762 C C . THR A 1 99 ? 13.635 4.814 -1.401 1.00 95.88 99 THR A C 1
ATOM 764 O O . THR A 1 99 ? 14.172 3.837 -1.918 1.00 95.88 99 THR A O 1
ATOM 767 N N . GLY A 1 100 ? 12.796 5.598 -2.083 1.00 95.62 100 GLY A N 1
ATOM 768 C CA . GLY A 1 100 ? 12.407 5.358 -3.467 1.00 95.62 100 GLY A CA 1
ATOM 769 C C . GLY A 1 100 ? 11.348 4.262 -3.594 1.00 95.62 100 GLY A C 1
ATOM 770 O O . GLY A 1 100 ? 10.386 4.217 -2.829 1.00 95.62 100 GLY A O 1
ATOM 771 N N . SER A 1 101 ? 11.492 3.404 -4.606 1.00 95.25 101 SER A N 1
ATOM 772 C CA . SER A 1 101 ? 10.529 2.331 -4.882 1.00 95.25 101 SER A CA 1
ATOM 773 C C . SER A 1 101 ? 10.727 1.151 -3.933 1.00 95.25 101 SER A C 1
ATOM 775 O O . SER A 1 101 ? 11.832 0.625 -3.802 1.00 95.25 101 SER A O 1
ATOM 777 N N . VAL A 1 102 ? 9.642 0.684 -3.314 1.00 96.88 102 VAL A N 1
ATOM 778 C CA . VAL A 1 102 ? 9.651 -0.531 -2.488 1.00 96.88 102 VAL A CA 1
ATOM 779 C C . VAL A 1 102 ? 9.469 -1.745 -3.395 1.00 96.88 102 VAL A C 1
ATOM 781 O O . VAL A 1 102 ? 8.509 -1.811 -4.160 1.00 96.88 102 VAL A O 1
ATOM 784 N N . SER A 1 103 ? 10.375 -2.722 -3.302 1.00 97.12 103 SER A N 1
ATOM 785 C CA . SER A 1 103 ? 10.519 -3.781 -4.310 1.00 97.12 103 SER A CA 1
ATOM 786 C C . SER A 1 103 ? 9.252 -4.602 -4.562 1.00 97.12 103 SER A C 1
ATOM 788 O O . SER A 1 103 ? 8.898 -4.794 -5.718 1.00 97.12 103 SER A O 1
ATOM 790 N N . ILE A 1 104 ? 8.560 -5.076 -3.514 1.00 97.38 104 ILE A N 1
ATOM 791 C CA . ILE A 1 104 ? 7.382 -5.950 -3.684 1.00 97.38 104 ILE A CA 1
ATOM 792 C C . ILE A 1 104 ? 6.203 -5.193 -4.327 1.00 97.38 104 ILE A C 1
ATOM 794 O O . ILE A 1 104 ? 5.725 -5.655 -5.362 1.00 97.38 104 ILE A O 1
ATOM 798 N N . PRO A 1 105 ? 5.742 -4.036 -3.800 1.00 97.56 105 PRO A N 1
ATOM 799 C CA . PRO A 1 105 ? 4.679 -3.272 -4.454 1.00 97.56 105 PRO A CA 1
ATOM 800 C C . PRO A 1 105 ? 5.026 -2.849 -5.883 1.00 97.56 105 PRO A C 1
ATOM 802 O O . PRO A 1 105 ? 4.176 -2.962 -6.756 1.00 97.56 105 PRO A O 1
ATOM 805 N N . TRP A 1 106 ? 6.270 -2.426 -6.139 1.00 97.94 106 TRP A N 1
ATOM 806 C CA . TRP A 1 106 ? 6.696 -1.996 -7.475 1.00 97.94 106 TRP A CA 1
ATOM 807 C C . TRP A 1 106 ? 6.713 -3.152 -8.487 1.00 97.94 106 TRP A C 1
ATOM 809 O O . TRP A 1 106 ? 6.265 -2.999 -9.619 1.00 97.94 106 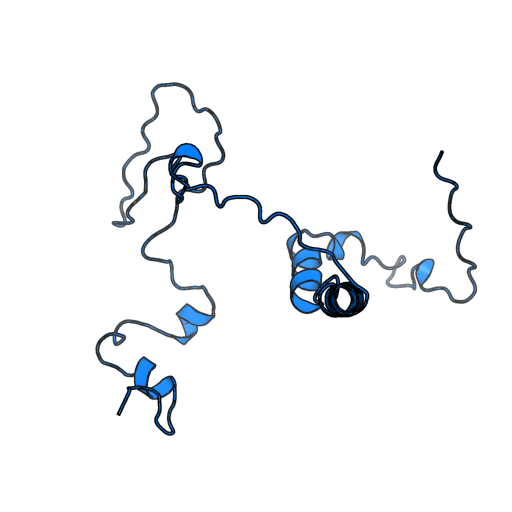TRP A O 1
ATOM 819 N N . GLN A 1 107 ? 7.178 -4.339 -8.085 1.00 97.50 107 GLN A N 1
ATOM 820 C CA . GLN A 1 107 ? 7.120 -5.521 -8.953 1.00 97.50 107 GLN A CA 1
ATOM 821 C C . GLN A 1 107 ? 5.676 -5.945 -9.233 1.00 97.50 107 GLN A C 1
ATOM 823 O O . GLN A 1 107 ? 5.350 -6.252 -10.378 1.00 97.50 107 GLN A O 1
ATOM 828 N N . ASN A 1 108 ? 4.805 -5.921 -8.217 1.00 96.88 108 ASN A N 1
ATOM 829 C CA . ASN A 1 108 ? 3.381 -6.198 -8.407 1.00 96.88 108 ASN A CA 1
ATOM 830 C C . ASN A 1 108 ? 2.744 -5.182 -9.361 1.00 96.88 108 ASN A C 1
ATOM 832 O O . ASN A 1 108 ? 2.046 -5.596 -10.277 1.00 96.88 108 ASN A O 1
ATOM 836 N N . GLU A 1 109 ? 3.055 -3.889 -9.227 1.00 97.25 109 GLU A N 1
ATOM 837 C CA . GLU A 1 109 ? 2.600 -2.847 -10.154 1.00 97.25 109 GLU A CA 1
ATOM 838 C C . GLU A 1 109 ? 3.022 -3.162 -11.596 1.00 97.25 109 GLU A C 1
ATOM 840 O O . GLU A 1 109 ? 2.186 -3.133 -12.497 1.00 97.25 109 GLU A O 1
ATOM 845 N N . MET A 1 110 ? 4.282 -3.548 -11.826 1.00 96.94 110 MET A N 1
ATOM 846 C CA 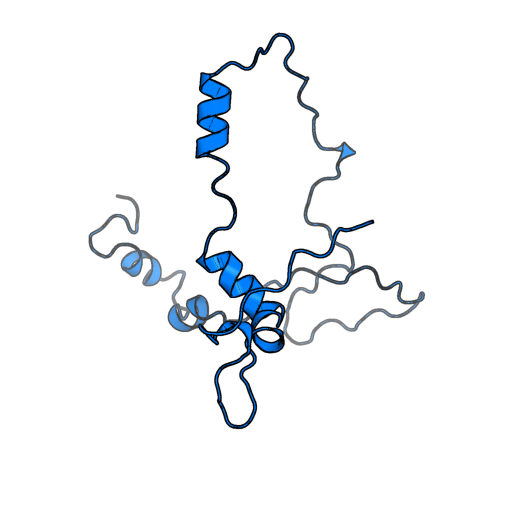. MET A 1 110 ? 4.773 -3.921 -13.161 1.00 96.94 110 MET A CA 1
ATOM 847 C C . MET A 1 110 ? 4.088 -5.154 -13.750 1.00 96.94 110 MET A C 1
ATOM 849 O O . MET A 1 110 ? 3.937 -5.247 -14.969 1.00 96.94 110 MET A O 1
ATOM 853 N N . ILE A 1 111 ? 3.666 -6.096 -12.910 1.00 96.44 111 ILE A N 1
ATOM 854 C CA . ILE A 1 111 ? 2.927 -7.288 -13.337 1.00 96.44 111 ILE A CA 1
ATOM 855 C C . ILE A 1 111 ? 1.460 -6.935 -13.625 1.00 96.44 111 ILE A C 1
ATOM 857 O O . ILE A 1 111 ? 0.940 -7.292 -14.679 1.00 96.44 111 ILE A O 1
ATOM 861 N N . GLU A 1 112 ? 0.799 -6.222 -12.712 1.00 95.56 112 GLU A N 1
ATOM 862 C CA . GLU A 1 112 ? -0.625 -5.867 -12.779 1.00 95.56 112 GLU A CA 1
ATOM 863 C C . GLU A 1 112 ? -0.942 -4.897 -13.923 1.00 95.56 112 GLU A C 1
ATOM 865 O O . GLU A 1 112 ? -2.017 -4.971 -14.515 1.00 95.56 112 GLU A O 1
ATOM 870 N N . THR A 1 113 ? 0.002 -4.017 -14.263 1.00 96.50 113 THR A N 1
ATOM 871 C CA . THR A 1 113 ? -0.101 -3.082 -15.398 1.00 96.50 113 THR A CA 1
ATOM 872 C C . THR A 1 113 ? 0.342 -3.688 -16.732 1.00 96.50 113 THR A C 1
ATOM 874 O O . THR A 1 113 ? 0.416 -2.977 -17.729 1.00 96.50 113 THR A O 1
ATOM 877 N N . GLU A 1 114 ? 0.655 -4.988 -16.761 1.00 96.06 114 GLU A N 1
ATOM 878 C CA . GLU A 1 114 ? 1.182 -5.730 -17.916 1.00 96.06 114 GLU A CA 1
ATOM 879 C C . GLU A 1 114 ? 2.542 -5.240 -18.463 1.00 96.06 114 GLU A C 1
ATOM 881 O O . GLU A 1 114 ? 3.098 -5.879 -19.355 1.00 96.06 114 GLU A O 1
ATOM 886 N N . CYS A 1 115 ? 3.167 -4.207 -17.881 1.00 95.50 115 CYS A N 1
ATOM 887 C CA . CYS A 1 115 ? 4.482 -3.714 -18.308 1.00 95.50 115 CYS A CA 1
ATOM 888 C C . CYS A 1 115 ? 5.560 -4.805 -18.308 1.00 95.50 115 CYS A C 1
ATOM 890 O O . CYS A 1 115 ? 6.377 -4.873 -19.224 1.00 95.50 115 CYS A O 1
ATOM 892 N N . PHE A 1 116 ? 5.564 -5.685 -17.303 1.00 94.94 116 PHE A N 1
ATOM 893 C CA . PHE A 1 116 ? 6.509 -6.798 -17.256 1.00 94.94 116 PHE A CA 1
ATOM 894 C C . PHE A 1 116 ? 6.316 -7.754 -18.438 1.00 94.94 116 PHE A C 1
ATOM 896 O O . PHE A 1 116 ? 7.290 -8.187 -19.036 1.00 94.94 116 PHE A O 1
ATOM 903 N N . LYS A 1 117 ? 5.072 -8.059 -18.809 1.00 93.56 117 LYS A N 1
ATOM 904 C CA . LYS A 1 117 ? 4.756 -8.951 -19.933 1.00 93.56 117 LYS A CA 1
ATOM 905 C C . LYS A 1 117 ? 5.198 -8.355 -21.271 1.00 93.56 117 LYS A C 1
ATOM 907 O O . LYS A 1 117 ? 5.688 -9.097 -22.119 1.00 93.56 117 LYS A O 1
ATOM 912 N N . ASP A 1 118 ? 5.060 -7.043 -21.427 1.00 94.19 118 ASP A N 1
ATOM 913 C CA . ASP A 1 118 ? 5.435 -6.330 -22.649 1.00 94.19 118 ASP A CA 1
ATOM 914 C C . ASP A 1 118 ? 6.954 -6.145 -22.787 1.00 94.19 118 ASP A C 1
ATOM 916 O O . ASP A 1 118 ? 7.491 -6.229 -23.891 1.00 94.19 118 ASP A O 1
ATOM 920 N N . LEU A 1 119 ? 7.657 -5.895 -21.675 1.00 92.50 119 LEU A N 1
ATOM 921 C CA . LEU A 1 119 ? 9.092 -5.586 -21.675 1.00 92.50 119 LEU A CA 1
ATOM 922 C C . LEU A 1 119 ? 9.989 -6.813 -21.491 1.00 92.50 119 LEU A C 1
ATOM 924 O O . LEU A 1 119 ? 11.103 -6.834 -22.010 1.00 92.50 119 LEU A O 1
ATOM 928 N N . ASN A 1 120 ? 9.540 -7.836 -20.761 1.00 91.44 120 ASN A N 1
ATOM 929 C CA . ASN A 1 120 ? 10.326 -9.038 -20.475 1.00 91.44 120 ASN A CA 1
ATOM 930 C C . ASN A 1 120 ? 10.275 -10.031 -21.651 1.00 91.44 120 ASN A C 1
ATOM 932 O O . ASN A 1 120 ? 9.781 -11.157 -21.530 1.00 91.44 120 ASN A O 1
ATOM 936 N N . VAL A 1 121 ? 10.772 -9.589 -22.806 1.00 89.69 121 VAL A N 1
ATOM 937 C CA . VAL A 1 121 ? 10.822 -10.353 -24.055 1.00 89.69 121 VAL A CA 1
ATOM 938 C C . VAL A 1 121 ? 12.232 -10.869 -24.333 1.00 89.69 121 VAL A C 1
ATOM 940 O O . VAL A 1 121 ? 13.226 -10.184 -24.109 1.00 89.69 121 VAL A O 1
ATOM 943 N N . PHE A 1 122 ? 12.319 -12.088 -24.860 1.00 88.69 122 PHE A N 1
ATOM 944 C CA . PHE A 1 122 ? 13.577 -12.712 -25.276 1.00 88.69 122 PHE A CA 1
ATOM 945 C C . PHE A 1 122 ? 13.697 -12.744 -26.802 1.00 88.69 122 PHE A C 1
ATOM 947 O O . PHE A 1 122 ? 12.727 -12.515 -27.527 1.00 88.69 122 PHE A O 1
ATOM 954 N N . GLY A 1 123 ? 14.899 -13.044 -27.297 1.00 85.50 123 GLY A N 1
ATOM 955 C CA . GLY A 1 123 ? 15.134 -13.224 -28.724 1.00 85.50 123 GLY A CA 1
ATOM 956 C C . GLY A 1 123 ? 14.393 -14.443 -29.303 1.00 85.50 123 GLY A C 1
ATOM 957 O O . GLY A 1 123 ? 13.889 -15.295 -28.559 1.00 85.50 123 GLY A O 1
ATOM 958 N N . PRO A 1 124 ? 14.323 -14.556 -30.642 1.00 87.81 124 PRO A N 1
ATOM 959 C CA . PRO A 1 124 ? 13.664 -15.670 -31.322 1.00 87.81 124 PRO A CA 1
ATOM 960 C C . PRO A 1 124 ? 14.146 -17.030 -30.799 1.00 87.81 124 PRO A C 1
ATOM 962 O O . PRO A 1 124 ? 15.334 -17.224 -30.573 1.00 87.81 124 PRO A O 1
ATOM 965 N N . ASN A 1 125 ? 13.239 -17.996 -30.629 1.00 85.31 125 ASN A N 1
ATOM 966 C CA . ASN A 1 125 ? 13.552 -19.335 -30.098 1.00 85.31 125 ASN A CA 1
ATOM 967 C C . ASN A 1 125 ? 14.151 -19.345 -28.674 1.00 85.31 125 ASN A C 1
ATOM 969 O O . ASN A 1 125 ? 14.861 -20.282 -28.312 1.00 85.31 125 ASN A O 1
ATOM 973 N N . GLY A 1 126 ? 13.878 -18.317 -27.862 1.00 81.31 126 GLY A N 1
ATOM 974 C CA . GLY A 1 126 ? 14.381 -18.226 -26.487 1.00 81.31 126 GLY A CA 1
ATOM 975 C C . GLY A 1 126 ? 15.863 -17.857 -26.402 1.00 81.31 126 GLY A C 1
ATOM 976 O O . GLY A 1 126 ? 16.506 -18.106 -25.382 1.00 81.31 126 GLY A O 1
ATOM 977 N N . THR A 1 127 ? 16.432 -17.289 -27.470 1.00 86.75 127 THR A N 1
ATOM 978 C CA . THR A 1 127 ? 17.800 -16.770 -27.438 1.00 86.75 127 THR A CA 1
ATOM 979 C C . THR A 1 127 ? 17.891 -15.510 -26.577 1.00 86.75 127 THR A C 1
ATOM 981 O O . THR A 1 127 ? 16.895 -14.850 -26.282 1.00 86.75 127 THR A O 1
ATOM 984 N N . ARG A 1 128 ? 19.114 -15.143 -26.188 1.00 85.19 128 ARG A N 1
ATOM 985 C CA . ARG A 1 128 ? 19.372 -13.895 -25.459 1.00 85.19 128 ARG A CA 1
ATOM 986 C C . ARG A 1 128 ? 18.913 -12.693 -26.285 1.00 85.19 128 ARG A C 1
ATOM 988 O O . ARG A 1 128 ? 19.117 -12.669 -27.499 1.00 85.19 128 ARG A O 1
ATOM 995 N N . SER A 1 129 ? 18.278 -11.734 -25.625 1.00 86.00 129 SER A N 1
ATOM 996 C CA . SER A 1 129 ? 17.980 -10.423 -26.190 1.00 86.00 129 SER A CA 1
ATOM 997 C C . SER A 1 129 ? 19.264 -9.575 -26.285 1.00 86.00 129 SER A C 1
ATOM 999 O O . SER A 1 129 ? 20.255 -9.899 -25.623 1.00 86.00 129 SER A O 1
ATOM 1001 N N . PRO A 1 130 ? 19.280 -8.513 -27.112 1.00 86.31 130 PRO A N 1
ATOM 1002 C CA . PRO A 1 130 ? 20.448 -7.640 -27.285 1.00 86.31 130 PRO A CA 1
ATOM 1003 C C . PRO A 1 130 ? 21.004 -7.054 -25.977 1.00 86.31 130 PRO A C 1
ATOM 1005 O O . PRO A 1 130 ? 22.213 -6.966 -25.803 1.00 86.31 130 PRO A O 1
ATOM 1008 N N . ASP A 1 131 ? 20.136 -6.712 -25.022 1.00 86.00 131 ASP A N 1
ATOM 1009 C CA . ASP A 1 131 ? 20.513 -6.199 -23.697 1.00 86.00 131 ASP A CA 1
ATOM 1010 C C . ASP A 1 131 ? 21.229 -7.241 -22.815 1.00 86.00 131 ASP A C 1
ATOM 1012 O O . ASP A 1 131 ? 21.923 -6.878 -21.865 1.00 86.00 131 ASP A O 1
ATOM 1016 N N . LEU A 1 132 ? 21.113 -8.529 -23.155 1.00 87.25 132 LEU A N 1
ATOM 1017 C CA . LEU A 1 132 ? 21.779 -9.647 -22.482 1.00 87.25 132 LEU A CA 1
ATOM 1018 C C . LEU A 1 132 ? 23.028 -10.149 -23.239 1.00 87.25 132 LEU A C 1
ATOM 1020 O O . LEU A 1 132 ? 23.666 -11.114 -22.792 1.00 87.25 132 LEU A O 1
ATOM 1024 N N . ASP A 1 133 ? 23.389 -9.547 -24.381 1.00 85.12 133 ASP A N 1
ATOM 1025 C CA . ASP A 1 133 ? 24.627 -9.864 -25.099 1.00 85.12 133 ASP A CA 1
ATOM 1026 C C . ASP A 1 133 ? 25.806 -9.044 -24.561 1.00 85.12 133 ASP A C 1
ATOM 1028 O O . ASP A 1 133 ? 25.984 -7.866 -24.851 1.00 85.12 133 ASP A O 1
ATOM 1032 N N . TRP A 1 134 ? 26.681 -9.716 -23.819 1.00 82.81 134 TRP A N 1
ATOM 1033 C CA . TRP A 1 134 ? 27.891 -9.138 -23.236 1.00 82.81 134 TRP A CA 1
ATOM 1034 C C . TRP A 1 134 ? 28.887 -8.566 -24.257 1.00 82.81 134 TRP A C 1
ATOM 1036 O O . TRP A 1 134 ? 29.768 -7.797 -23.872 1.00 82.81 134 TRP A O 1
ATOM 1046 N N . LYS A 1 135 ? 28.806 -8.964 -25.534 1.00 86.12 135 LYS A N 1
ATOM 1047 C CA . LYS A 1 135 ? 29.673 -8.426 -26.596 1.00 86.12 135 LYS A CA 1
ATOM 1048 C C . LYS A 1 135 ? 29.148 -7.118 -27.176 1.00 86.12 135 LYS A C 1
ATOM 1050 O O . LYS A 1 135 ? 29.901 -6.420 -27.857 1.00 86.12 135 LYS A O 1
ATOM 1055 N N . GLN A 1 136 ? 27.875 -6.811 -26.955 1.00 80.75 136 GLN A N 1
ATOM 1056 C CA . GLN A 1 136 ? 27.224 -5.648 -27.523 1.00 80.75 136 GLN A CA 1
ATOM 1057 C C . GLN A 1 136 ? 27.412 -4.449 -26.591 1.00 80.75 136 GLN A C 1
ATOM 1059 O O . GLN A 1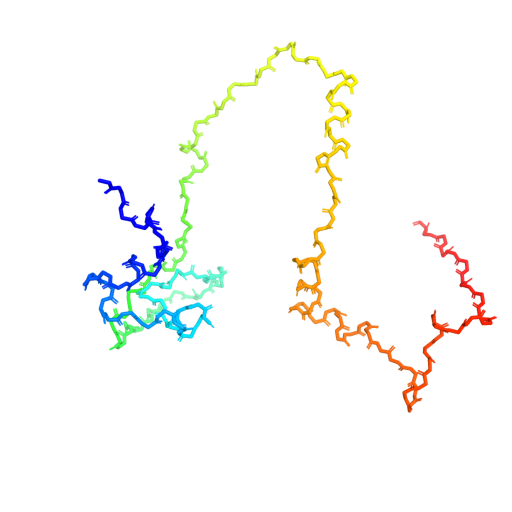 136 ? 27.057 -4.484 -25.415 1.00 80.75 136 GLN A O 1
ATOM 1064 N N . LEU A 1 137 ? 28.012 -3.376 -27.111 1.00 76.44 137 LEU A N 1
ATOM 1065 C CA . LEU A 1 137 ? 28.105 -2.118 -26.376 1.00 76.44 137 LEU A CA 1
ATOM 1066 C C . LEU A 1 137 ? 26.724 -1.447 -26.341 1.00 76.44 137 LEU A C 1
ATOM 1068 O O . LEU A 1 137 ? 26.015 -1.490 -27.350 1.00 76.44 137 LEU A O 1
ATOM 1072 N N . PRO A 1 138 ? 26.344 -0.811 -25.220 1.00 77.50 138 PRO A N 1
ATOM 1073 C CA . PRO A 1 138 ? 25.105 -0.055 -25.157 1.00 77.50 138 PRO A CA 1
ATOM 1074 C C . PRO A 1 138 ? 25.155 1.116 -26.140 1.00 77.50 138 PRO A C 1
ATOM 1076 O O . PRO A 1 138 ? 26.188 1.777 -26.285 1.00 77.50 138 PRO A O 1
ATOM 1079 N N . ASP A 1 139 ? 24.026 1.391 -26.792 1.00 77.06 139 ASP A N 1
ATOM 1080 C CA . ASP A 1 139 ? 23.893 2.587 -27.614 1.00 77.06 139 ASP A CA 1
ATOM 1081 C C . ASP A 1 139 ? 24.127 3.838 -26.749 1.00 77.06 139 ASP A C 1
ATOM 1083 O O . ASP A 1 139 ? 23.650 3.903 -25.607 1.00 77.06 139 ASP A O 1
ATOM 1087 N N . PRO A 1 140 ? 24.846 4.856 -27.258 1.00 78.69 140 PRO A N 1
ATOM 1088 C CA . PRO A 1 140 ? 25.017 6.098 -26.526 1.00 78.69 140 PRO A CA 1
ATOM 1089 C C . PRO A 1 140 ? 23.642 6.718 -26.239 1.00 78.69 140 PRO A C 1
ATOM 1091 O O . PRO A 1 140 ? 22.756 6.675 -27.102 1.00 78.69 140 PRO A O 1
ATOM 1094 N N . PRO A 1 141 ? 23.447 7.319 -25.049 1.00 79.19 141 PRO A N 1
ATOM 1095 C CA . PRO A 1 141 ? 22.172 7.917 -24.692 1.00 79.19 141 PRO A CA 1
ATOM 1096 C C . PRO A 1 141 ? 21.782 8.931 -25.765 1.00 79.19 141 PRO A C 1
ATOM 1098 O O . PRO A 1 141 ? 22.547 9.845 -26.092 1.00 79.19 141 PRO A O 1
ATOM 1101 N N . ARG A 1 142 ? 20.589 8.756 -26.344 1.00 73.44 142 ARG A N 1
ATOM 1102 C CA . ARG A 1 142 ? 20.051 9.727 -27.295 1.00 73.44 142 ARG A CA 1
ATOM 1103 C C . ARG A 1 142 ? 19.940 11.055 -26.558 1.00 73.44 142 ARG A C 1
ATOM 1105 O O . ARG A 1 142 ? 19.209 11.145 -25.576 1.00 73.44 142 ARG A O 1
ATOM 1112 N N . ARG A 1 143 ? 20.675 12.075 -27.016 1.00 62.91 143 ARG A N 1
ATOM 1113 C CA . ARG A 1 143 ? 20.481 13.456 -26.557 1.00 62.91 143 ARG A CA 1
ATOM 1114 C C . ARG A 1 143 ? 19.011 13.800 -26.790 1.00 62.91 143 ARG A C 1
ATOM 1116 O O . ARG A 1 143 ? 18.591 13.901 -27.941 1.00 62.91 143 ARG A O 1
ATOM 1123 N N . SER A 1 144 ? 18.235 13.905 -25.717 1.00 63.34 144 SER A N 1
ATOM 1124 C CA . SER A 1 144 ? 16.906 14.502 -25.772 1.00 63.34 144 SER A CA 1
ATOM 1125 C C . SER A 1 144 ? 17.077 15.958 -26.207 1.00 63.34 144 SER A C 1
ATOM 1127 O O . SER A 1 144 ? 17.893 16.666 -25.612 1.00 63.34 144 SER A O 1
ATOM 1129 N N . LEU A 1 145 ? 16.385 16.353 -27.278 1.00 52.00 145 LEU A N 1
ATOM 1130 C CA . LEU A 1 145 ? 16.251 17.753 -27.695 1.00 52.00 145 LEU A CA 1
ATOM 1131 C C . LEU A 1 145 ? 15.481 18.555 -26.643 1.00 52.00 145 LEU A C 1
ATOM 1133 O O . LEU A 1 145 ? 14.539 17.974 -26.056 1.00 52.00 145 LEU A O 1
#

Radius of gyration: 26.73 Å; chains: 1; bounding box: 63×50×61 Å

Organism: Alectura lathami (NCBI:txid81907)